Protein AF-A0A421BLI1-F1 (afdb_monomer_lite)

Organism: NCBI:txid2294033

Secondary structure (DSSP, 8-state):
----HHHHHHHHTSTT--HHHHHHHHHTT--SHHHHHT--HHHHHHHHHHHHT-SHHHH-HHHHHHHHHHHHHHHHHHHTT-

pLDDT: mean 88.8, std 6.93, range [48.59, 94.56]

Structure (mmCIF, N/CA/C/O backbone):
data_AF-A0A421BLI1-F1
#
_entry.id   AF-A0A421BLI1-F1
#
loop_
_atom_site.group_PDB
_atom_site.id
_atom_site.type_symbol
_atom_site.label_atom_id
_atom_site.label_alt_id
_atom_site.label_comp_id
_atom_site.label_asym_id
_atom_site.label_entity_id
_atom_site.label_seq_id
_atom_site.pdbx_PDB_ins_code
_atom_site.Cartn_x
_atom_site.Cartn_y
_atom_site.Cartn_z
_atom_site.occupancy
_atom_site.B_iso_or_equiv
_atom_site.auth_seq_id
_atom_site.auth_comp_id
_atom_site.auth_asym_id
_atom_site.auth_atom_id
_atom_site.pdbx_PDB_model_num
ATOM 1 N N . MET A 1 1 ? -8.553 13.095 -3.814 1.00 72.19 1 MET A N 1
ATOM 2 C CA . MET A 1 1 ? -8.923 12.734 -2.425 1.00 72.19 1 MET A CA 1
ATOM 3 C C . MET A 1 1 ? -7.648 12.437 -1.663 1.00 72.19 1 MET A C 1
ATOM 5 O O . MET A 1 1 ? -6.678 12.049 -2.303 1.00 72.19 1 MET A O 1
ATOM 9 N N . ALA A 1 2 ? -7.637 12.671 -0.355 1.00 84.44 2 ALA A N 1
ATOM 10 C CA . ALA A 1 2 ? -6.486 12.443 0.514 1.00 84.44 2 ALA A CA 1
ATOM 11 C C . ALA A 1 2 ? -6.939 11.634 1.729 1.00 84.44 2 ALA A C 1
ATOM 13 O O . ALA A 1 2 ? -8.073 11.816 2.182 1.00 84.44 2 ALA A O 1
ATOM 14 N N . PHE A 1 3 ? -6.062 10.772 2.240 1.00 89.38 3 PHE A N 1
ATOM 15 C CA . PHE A 1 3 ? -6.378 9.963 3.415 1.00 89.38 3 PHE A CA 1
ATOM 16 C C . PHE A 1 3 ? -6.581 10.860 4.637 1.00 89.38 3 PHE A C 1
ATOM 18 O O . PHE A 1 3 ? -5.841 11.827 4.850 1.00 89.38 3 PHE A O 1
ATOM 25 N N . SER A 1 4 ? -7.542 10.502 5.484 1.00 90.50 4 SER A N 1
ATOM 26 C CA . SER A 1 4 ? -7.746 11.147 6.779 1.00 90.50 4 SER A CA 1
ATOM 27 C C . SER A 1 4 ? -6.500 10.961 7.655 1.00 90.50 4 SER A C 1
ATOM 29 O O . SER A 1 4 ? -5.791 9.962 7.508 1.00 90.50 4 SER A O 1
ATOM 31 N N . PRO A 1 5 ? -6.205 11.871 8.598 1.00 89.56 5 PRO A N 1
ATOM 32 C CA . PRO A 1 5 ? -5.019 11.760 9.450 1.00 89.56 5 PRO A CA 1
ATOM 33 C C . PRO A 1 5 ? -4.940 10.424 10.208 1.00 89.56 5 PRO A C 1
ATOM 35 O O . PRO A 1 5 ? -3.855 9.857 10.319 1.00 89.56 5 PRO A O 1
ATOM 38 N N . GLU A 1 6 ? -6.076 9.889 10.659 1.00 89.81 6 GLU A N 1
ATOM 39 C CA . GLU A 1 6 ? -6.166 8.586 11.332 1.00 89.81 6 GLU A CA 1
ATOM 40 C C . GLU A 1 6 ? -5.844 7.418 10.387 1.00 89.81 6 GLU A C 1
ATOM 42 O O . GLU A 1 6 ? -5.000 6.577 10.692 1.00 89.81 6 GLU A O 1
ATOM 47 N N . GLU A 1 7 ? -6.458 7.405 9.201 1.00 91.31 7 GLU A N 1
ATOM 48 C CA . GLU A 1 7 ? -6.216 6.397 8.161 1.00 91.31 7 GLU A CA 1
ATOM 49 C C . GLU A 1 7 ? -4.749 6.406 7.737 1.00 91.31 7 GLU A C 1
ATOM 51 O O . GLU A 1 7 ? -4.097 5.369 7.639 1.00 91.31 7 GLU A O 1
ATOM 56 N N . ARG A 1 8 ? -4.199 7.605 7.547 1.00 92.81 8 ARG A N 1
ATOM 57 C CA . ARG A 1 8 ? -2.812 7.811 7.155 1.00 92.81 8 ARG A CA 1
ATOM 58 C C . ARG A 1 8 ? -1.848 7.326 8.236 1.00 92.81 8 ARG A C 1
ATOM 60 O O . ARG A 1 8 ? -0.846 6.704 7.896 1.00 92.81 8 ARG A O 1
ATOM 67 N N . ALA A 1 9 ? -2.142 7.561 9.516 1.00 91.88 9 ALA A N 1
ATOM 68 C CA . ALA A 1 9 ? -1.339 7.050 10.626 1.00 91.88 9 ALA A CA 1
ATOM 69 C C . ALA A 1 9 ? -1.347 5.514 10.678 1.00 91.88 9 ALA A C 1
ATOM 71 O O . ALA A 1 9 ? -0.290 4.899 10.820 1.00 91.88 9 ALA A O 1
ATOM 72 N N . ALA A 1 10 ? -2.510 4.890 10.491 1.00 91.25 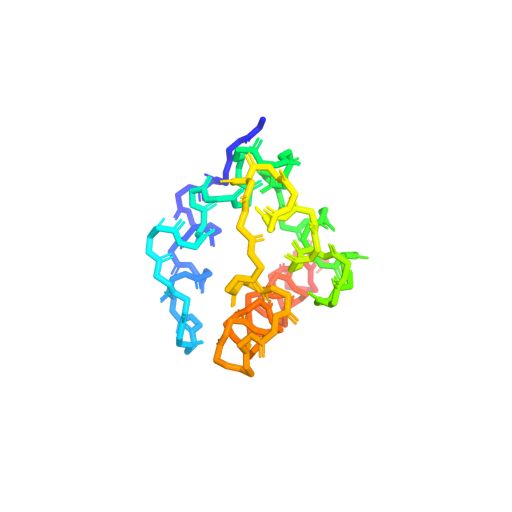10 ALA A N 1
ATOM 73 C CA . ALA A 1 10 ? -2.629 3.437 10.460 1.00 91.25 10 ALA A CA 1
ATOM 74 C C . ALA A 1 10 ? -1.923 2.812 9.244 1.00 91.25 10 ALA A C 1
ATOM 76 O O . ALA A 1 10 ? -1.222 1.811 9.383 1.00 91.25 10 ALA A O 1
ATOM 77 N N . LEU A 1 11 ? -2.027 3.431 8.065 1.00 92.50 11 LEU A N 1
ATOM 78 C CA . LEU A 1 11 ? -1.301 2.990 6.874 1.00 92.50 11 LEU A CA 1
ATOM 79 C C . LEU A 1 11 ? 0.218 3.150 7.035 1.00 92.50 11 LEU A C 1
ATOM 81 O O . LEU A 1 11 ? 0.967 2.287 6.591 1.00 92.50 11 LEU A O 1
ATOM 85 N N . LEU A 1 12 ? 0.688 4.213 7.698 1.00 93.56 12 LEU A N 1
ATOM 86 C CA . LEU A 1 12 ? 2.111 4.407 8.019 1.00 93.56 12 LEU A CA 1
ATOM 87 C C . LEU A 1 12 ? 2.649 3.402 9.042 1.00 93.56 12 LEU A C 1
ATOM 89 O O . LEU A 1 12 ? 3.855 3.166 9.079 1.00 93.56 12 LEU A O 1
ATOM 93 N N . ALA A 1 13 ? 1.784 2.815 9.868 1.00 92.69 13 ALA A N 1
ATOM 94 C CA . ALA A 1 13 ? 2.174 1.749 10.783 1.00 92.69 13 ALA A CA 1
ATOM 95 C C . ALA A 1 13 ? 2.434 0.419 10.050 1.00 92.69 13 ALA A C 1
ATOM 97 O O . ALA A 1 13 ? 3.068 -0.478 10.611 1.00 92.69 13 ALA A O 1
ATOM 98 N N . ALA A 1 14 ? 1.977 0.280 8.798 1.00 92.56 14 ALA A N 1
ATOM 99 C CA . ALA A 1 14 ? 2.201 -0.921 8.011 1.00 92.56 14 ALA A CA 1
ATOM 100 C C . ALA A 1 14 ? 3.679 -1.057 7.587 1.00 92.56 14 ALA A C 1
ATOM 102 O O . ALA A 1 14 ? 4.335 -0.085 7.194 1.00 92.56 14 ALA A O 1
ATOM 103 N N . PRO A 1 15 ? 4.231 -2.281 7.611 1.00 90.56 15 PRO A N 1
ATOM 104 C CA . PRO A 1 15 ? 5.632 -2.502 7.292 1.00 90.56 15 PRO A CA 1
ATOM 105 C C . PRO A 1 15 ? 5.948 -2.091 5.852 1.00 90.56 15 PRO A C 1
ATOM 107 O O . PRO A 1 15 ? 5.214 -2.407 4.918 1.00 90.56 15 PRO A O 1
ATOM 110 N N . LEU A 1 16 ? 7.093 -1.428 5.666 1.00 88.69 16 LEU A N 1
ATOM 111 C CA . LEU A 1 16 ? 7.570 -0.916 4.372 1.00 88.69 16 LEU A CA 1
ATOM 112 C C . LEU A 1 16 ? 6.701 0.196 3.759 1.00 88.69 16 LEU A C 1
ATOM 114 O O . LEU A 1 16 ? 7.011 0.636 2.650 1.00 88.69 16 LEU A O 1
ATOM 118 N N . VAL A 1 17 ? 5.656 0.674 4.438 1.00 92.62 17 VAL A N 1
ATOM 119 C CA . VAL A 1 17 ? 4.819 1.783 3.965 1.00 92.62 17 VAL A CA 1
ATOM 120 C C . VAL A 1 17 ? 5.356 3.091 4.530 1.00 92.62 17 VAL A C 1
ATOM 122 O O . VAL A 1 17 ? 5.296 3.360 5.723 1.00 92.62 17 VAL A O 1
ATOM 125 N N . GLY A 1 18 ? 5.933 3.908 3.652 1.00 90.75 18 GLY A N 1
ATOM 126 C CA . GLY A 1 18 ? 6.444 5.230 4.009 1.00 90.75 18 GLY A CA 1
ATOM 127 C C . GLY A 1 18 ? 5.496 6.363 3.608 1.00 90.75 18 GLY A C 1
ATOM 128 O O . GLY A 1 18 ? 4.608 6.171 2.773 1.00 90.75 18 GLY A O 1
ATOM 129 N N . PRO A 1 19 ? 5.735 7.594 4.092 1.00 90.38 19 PRO A N 1
ATOM 130 C CA . PRO A 1 19 ? 4.943 8.766 3.709 1.00 90.38 19 PRO A CA 1
ATOM 131 C C . PRO A 1 19 ? 4.986 9.043 2.202 1.00 90.38 19 PRO A C 1
ATOM 133 O O . PRO A 1 19 ? 3.999 9.493 1.628 1.00 90.38 19 PRO A O 1
ATOM 136 N N . THR A 1 20 ? 6.101 8.727 1.537 1.00 90.38 20 THR A N 1
ATOM 137 C CA . THR A 1 20 ? 6.215 8.821 0.077 1.00 90.38 20 THR A CA 1
ATOM 138 C C . THR A 1 20 ? 5.292 7.840 -0.635 1.00 90.38 20 THR A C 1
ATOM 140 O O . THR A 1 20 ? 4.723 8.197 -1.658 1.00 90.38 20 THR A O 1
ATOM 143 N N . VAL A 1 21 ? 5.130 6.625 -0.103 1.00 90.25 21 VAL A N 1
ATOM 144 C CA . VAL A 1 21 ? 4.277 5.584 -0.696 1.00 90.25 21 VAL A CA 1
ATOM 145 C C . VAL A 1 21 ? 2.821 6.038 -0.681 1.00 90.25 21 VAL A C 1
ATOM 147 O O . VAL A 1 21 ? 2.169 6.026 -1.719 1.00 90.25 21 VAL A O 1
ATOM 150 N N . LEU A 1 22 ? 2.361 6.554 0.461 1.00 91.19 22 LEU A N 1
ATOM 151 C CA . LEU A 1 22 ? 1.019 7.123 0.593 1.00 91.19 22 LEU A CA 1
ATOM 152 C C . LEU A 1 22 ? 0.793 8.296 -0.353 1.00 91.19 22 LEU A C 1
ATOM 154 O O . LEU A 1 22 ? -0.215 8.327 -1.048 1.00 91.19 22 LEU A O 1
ATOM 158 N N . ARG A 1 23 ? 1.772 9.202 -0.456 1.00 91.06 23 ARG A N 1
ATOM 159 C CA . ARG A 1 23 ? 1.681 10.322 -1.396 1.00 91.06 23 ARG A CA 1
ATOM 160 C C . ARG A 1 23 ? 1.515 9.845 -2.839 1.00 91.06 23 ARG A C 1
ATOM 162 O O . ARG A 1 23 ? 0.765 10.452 -3.592 1.00 91.06 23 ARG A O 1
ATOM 169 N N . ARG A 1 24 ? 2.192 8.756 -3.232 1.00 91.31 24 ARG A N 1
ATOM 170 C CA . ARG A 1 24 ? 2.028 8.178 -4.577 1.00 91.31 24 ARG A CA 1
ATOM 171 C C . ARG A 1 24 ? 0.627 7.628 -4.790 1.00 91.31 24 ARG A C 1
ATOM 173 O O . ARG A 1 24 ? 0.087 7.822 -5.870 1.00 91.31 24 ARG A O 1
ATOM 180 N N . PHE A 1 25 ? 0.037 6.983 -3.785 1.00 91.69 25 PHE A N 1
ATOM 181 C CA . PHE A 1 25 ? -1.351 6.522 -3.862 1.00 91.69 25 PHE A CA 1
ATOM 182 C C . PHE A 1 25 ? -2.306 7.694 -4.082 1.00 91.69 25 PHE A C 1
ATOM 184 O O . PHE A 1 25 ? -3.125 7.644 -4.993 1.00 91.69 25 PHE A O 1
ATOM 191 N N . GLU A 1 26 ? -2.134 8.788 -3.345 1.00 91.50 26 GLU A N 1
ATOM 192 C CA . GLU A 1 26 ? -2.952 9.993 -3.511 1.00 91.50 26 GLU A CA 1
ATOM 193 C C . GLU A 1 26 ? -2.796 10.611 -4.913 1.00 91.50 26 GLU A C 1
ATOM 195 O O . GLU A 1 26 ? -3.793 10.962 -5.545 1.00 91.50 26 GLU A O 1
ATOM 200 N N . GLU A 1 27 ? -1.564 10.684 -5.434 1.00 90.62 27 GLU A N 1
ATOM 201 C CA . GLU A 1 27 ? -1.255 11.184 -6.785 1.00 90.62 27 GLU A CA 1
ATOM 202 C C . GLU A 1 27 ? -1.888 10.326 -7.898 1.00 90.62 27 GLU A C 1
ATOM 204 O O . GLU A 1 27 ? -2.329 10.872 -8.910 1.00 90.62 27 GLU A O 1
ATOM 209 N N . VAL A 1 28 ? -1.985 9.002 -7.709 1.00 90.75 28 VAL A N 1
ATOM 210 C CA . VAL A 1 28 ? -2.660 8.095 -8.657 1.00 90.75 28 VAL A CA 1
ATOM 211 C C . VAL A 1 28 ? -4.168 7.944 -8.407 1.00 90.75 28 VAL A C 1
ATOM 213 O O . VAL A 1 28 ? -4.822 7.154 -9.083 1.00 90.75 28 VAL A O 1
ATOM 216 N N . GLY A 1 29 ? -4.739 8.704 -7.465 1.00 89.00 29 GLY A N 1
ATOM 217 C CA . GLY A 1 29 ? -6.184 8.754 -7.203 1.00 89.00 29 GLY A CA 1
ATOM 218 C C . GLY A 1 29 ? -6.694 7.832 -6.089 1.00 89.00 29 GLY A C 1
ATOM 219 O O . GLY A 1 29 ? -7.892 7.817 -5.811 1.00 89.00 29 GLY A O 1
ATOM 220 N N . PHE A 1 30 ? -5.811 7.113 -5.400 1.00 91.12 30 PHE A N 1
ATOM 221 C CA . PHE A 1 30 ? -6.123 6.271 -4.244 1.00 91.12 30 PHE A CA 1
ATOM 222 C C . PHE A 1 30 ? -5.970 7.083 -2.959 1.00 91.12 30 PHE A C 1
ATOM 224 O O . PHE A 1 30 ? -4.941 7.039 -2.293 1.00 91.12 30 PHE A O 1
ATOM 231 N N . GLY A 1 31 ? -7.003 7.863 -2.646 1.00 88.06 31 GLY A N 1
ATOM 232 C CA . GLY A 1 31 ? -7.041 8.739 -1.472 1.00 88.06 31 GLY A CA 1
ATOM 233 C C . GLY A 1 31 ? -7.994 8.296 -0.366 1.00 88.06 31 GLY A C 1
ATOM 234 O O . GLY A 1 31 ? -8.292 9.108 0.500 1.00 88.06 31 GLY A O 1
ATOM 235 N N . THR A 1 32 ? -8.532 7.074 -0.420 1.00 91.06 32 THR A N 1
ATOM 236 C CA . THR A 1 32 ? -9.406 6.525 0.628 1.00 91.06 32 THR A CA 1
ATOM 237 C C . THR A 1 32 ? -9.069 5.066 0.914 1.00 91.06 32 THR A C 1
ATOM 239 O O . THR A 1 32 ? -8.534 4.358 0.051 1.00 91.06 32 THR A O 1
ATOM 242 N N . VAL A 1 33 ? -9.359 4.609 2.135 1.00 92.06 33 VAL A N 1
ATOM 243 C CA . VAL A 1 33 ? -9.065 3.230 2.553 1.00 92.06 33 VAL A CA 1
ATOM 244 C C . VAL A 1 33 ? -9.906 2.210 1.796 1.00 92.06 33 VAL A C 1
ATOM 246 O O . VAL A 1 33 ? -9.418 1.125 1.523 1.00 92.06 33 VAL A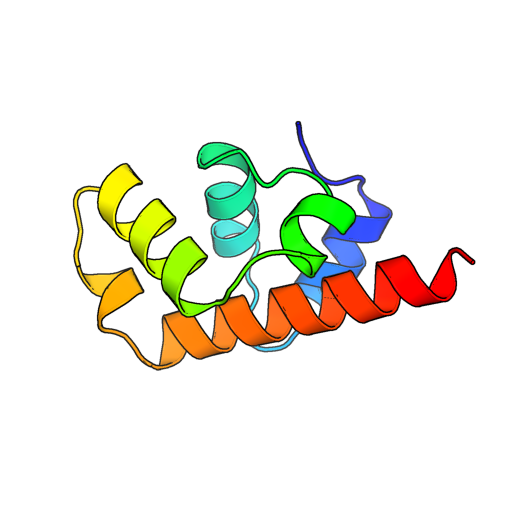 O 1
ATOM 249 N N . GLU A 1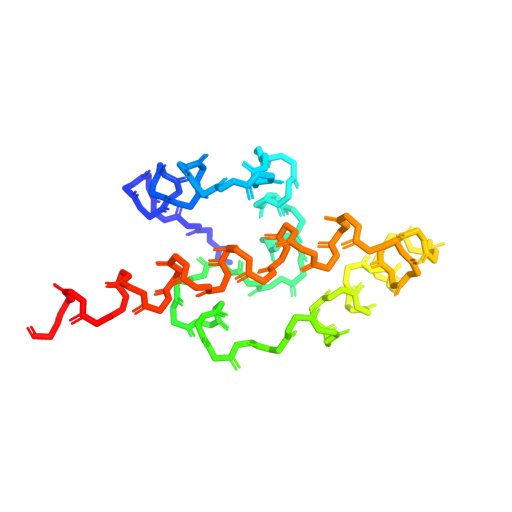 34 ? -11.117 2.555 1.371 1.00 91.06 34 GLU A N 1
ATOM 250 C CA . GLU A 1 34 ? -12.000 1.680 0.597 1.00 91.06 34 GLU A CA 1
ATOM 251 C C . GLU A 1 34 ? -11.448 1.451 -0.813 1.00 91.06 34 GLU A C 1
ATOM 253 O O . GLU A 1 34 ? -11.371 0.313 -1.277 1.00 91.06 34 GLU A O 1
ATOM 258 N N . ALA A 1 35 ? -10.998 2.525 -1.475 1.00 91.50 35 ALA A N 1
ATOM 259 C CA . ALA A 1 35 ? -10.374 2.435 -2.792 1.00 91.50 35 ALA A CA 1
ATOM 260 C C . ALA A 1 35 ? -9.079 1.616 -2.729 1.00 91.50 35 ALA A C 1
ATOM 262 O O . ALA A 1 35 ? -8.817 0.796 -3.607 1.00 91.50 35 ALA A O 1
ATOM 263 N N . LEU A 1 36 ? -8.283 1.813 -1.673 1.00 92.75 36 LEU A N 1
ATOM 264 C CA . LEU A 1 36 ? -7.053 1.059 -1.461 1.00 92.75 36 LEU A CA 1
ATOM 265 C C . LEU A 1 36 ? -7.335 -0.411 -1.105 1.00 92.75 36 LEU A C 1
ATOM 267 O O . LEU A 1 36 ? -6.677 -1.294 -1.640 1.00 92.75 36 LEU A O 1
ATOM 271 N N . ALA A 1 37 ? -8.332 -0.693 -0.267 1.00 93.75 37 ALA A N 1
ATOM 272 C CA . ALA A 1 37 ? -8.709 -2.048 0.139 1.00 93.75 37 ALA A CA 1
ATOM 273 C C . ALA A 1 37 ? -9.230 -2.904 -1.027 1.00 93.75 37 ALA A C 1
ATOM 275 O O . ALA A 1 37 ? -9.034 -4.122 -1.027 1.00 93.75 37 ALA A O 1
ATOM 276 N N . ALA A 1 38 ? -9.867 -2.270 -2.017 1.00 92.06 38 ALA A N 1
ATOM 277 C CA . ALA A 1 38 ? -10.328 -2.906 -3.249 1.00 92.06 38 ALA A CA 1
ATOM 278 C C . ALA A 1 38 ? -9.232 -3.024 -4.329 1.00 92.06 38 ALA A C 1
ATOM 280 O O . ALA A 1 38 ? -9.429 -3.706 -5.338 1.00 92.06 38 ALA A O 1
ATOM 281 N N . ALA A 1 39 ? -8.086 -2.363 -4.146 1.00 92.62 39 ALA A N 1
ATOM 282 C CA . ALA A 1 39 ? -7.000 -2.362 -5.115 1.00 92.62 39 ALA A CA 1
ATOM 283 C C . ALA A 1 39 ? -6.252 -3.703 -5.148 1.00 92.62 39 ALA A C 1
ATOM 285 O O . ALA A 1 39 ? -6.163 -4.422 -4.154 1.00 92.62 39 ALA A O 1
ATOM 286 N N . GLN A 1 40 ? -5.636 -4.004 -6.293 1.00 92.12 40 GLN A N 1
ATOM 287 C CA . GLN A 1 40 ? -4.704 -5.124 -6.424 1.00 92.12 40 GLN A CA 1
ATOM 288 C C . GLN A 1 40 ? -3.256 -4.624 -6.370 1.00 92.12 40 GLN A C 1
ATOM 290 O O . GLN A 1 40 ? -2.933 -3.652 -7.063 1.00 92.12 40 GLN A O 1
ATOM 295 N N . PRO A 1 41 ? -2.352 -5.284 -5.618 1.00 91.19 41 PRO A N 1
ATOM 296 C CA . PRO A 1 41 ? -0.992 -4.789 -5.434 1.00 91.19 41 PRO A CA 1
ATOM 297 C C . PRO A 1 41 ? -0.229 -4.593 -6.744 1.00 91.19 41 PRO A C 1
ATOM 299 O O . PRO A 1 41 ? 0.475 -3.605 -6.935 1.00 91.19 41 PRO A O 1
ATOM 302 N N . GLU A 1 42 ? -0.391 -5.530 -7.674 1.00 90.19 42 GLU A N 1
ATOM 303 C CA . GLU A 1 42 ? 0.274 -5.499 -8.975 1.00 90.19 42 GLU A CA 1
ATOM 304 C C . GLU A 1 42 ? -0.274 -4.418 -9.901 1.00 90.19 42 GLU A C 1
ATOM 306 O O . GLU A 1 42 ? 0.470 -3.877 -10.721 1.00 90.19 42 GLU A O 1
ATOM 311 N N . ASP A 1 43 ? -1.567 -4.122 -9.796 1.00 90.94 43 ASP A N 1
ATOM 312 C CA . ASP A 1 43 ? -2.209 -3.088 -10.599 1.00 90.94 43 ASP A CA 1
ATOM 313 C C . ASP A 1 43 ? -1.819 -1.702 -10.087 1.00 90.94 43 ASP A C 1
ATOM 315 O O . ASP A 1 43 ? -1.340 -0.872 -10.856 1.00 90.94 43 ASP A O 1
ATOM 319 N N . LEU A 1 44 ? -1.850 -1.506 -8.765 1.00 91.38 44 LEU A N 1
ATOM 320 C CA . LEU A 1 44 ? -1.424 -0.258 -8.138 1.00 91.38 44 LEU A CA 1
ATOM 321 C C . LEU A 1 44 ? 0.069 0.018 -8.374 1.00 91.38 44 LEU A C 1
ATOM 323 O O . LEU A 1 44 ? 0.447 1.138 -8.712 1.00 91.38 44 LEU A O 1
ATOM 327 N N . CYS A 1 45 ? 0.926 -1.006 -8.285 1.00 91.25 45 CYS A N 1
ATOM 328 C CA . CYS A 1 45 ? 2.336 -0.894 -8.666 1.00 91.25 45 CYS A CA 1
ATOM 329 C C . CYS A 1 45 ? 2.515 -0.454 -10.126 1.00 91.25 45 CYS A C 1
ATOM 331 O O . CYS A 1 45 ? 3.380 0.379 -10.400 1.00 91.25 45 CYS A O 1
ATOM 333 N N . ARG A 1 46 ? 1.720 -0.995 -11.060 1.00 90.50 46 ARG A N 1
ATOM 334 C CA . ARG A 1 46 ? 1.758 -0.608 -12.481 1.00 90.50 46 ARG A CA 1
ATOM 335 C C . ARG A 1 46 ? 1.249 0.815 -12.701 1.00 90.50 46 ARG A C 1
ATOM 337 O O . ARG A 1 46 ? 1.870 1.553 -13.458 1.00 90.50 46 ARG A O 1
ATOM 344 N N . LEU A 1 47 ? 0.191 1.220 -12.006 1.00 91.31 47 LEU A N 1
ATOM 345 C CA . LEU A 1 47 ? -0.354 2.579 -12.031 1.00 91.31 47 LEU A CA 1
ATOM 346 C C . LEU A 1 47 ? 0.668 3.611 -11.547 1.00 91.31 47 LEU A C 1
ATOM 348 O O . LEU A 1 47 ? 0.938 4.587 -12.242 1.00 91.31 47 LEU A O 1
ATOM 352 N N . VAL A 1 48 ? 1.300 3.362 -10.397 1.00 91.00 48 VAL A N 1
ATOM 353 C CA . VAL A 1 48 ? 2.349 4.240 -9.854 1.00 91.00 48 VAL A CA 1
ATOM 354 C C . VAL A 1 48 ? 3.574 4.265 -10.770 1.00 91.00 48 VAL A C 1
ATOM 356 O O . VAL A 1 48 ? 4.124 5.332 -11.033 1.00 91.00 48 VAL A O 1
ATOM 359 N N . ALA A 1 49 ? 3.988 3.113 -11.303 1.00 91.06 49 ALA A N 1
ATOM 360 C CA . ALA A 1 49 ? 5.071 3.017 -12.282 1.00 91.06 49 ALA A CA 1
ATOM 361 C C . ALA A 1 49 ? 4.793 3.877 -13.530 1.00 91.06 49 ALA A C 1
ATOM 363 O O . ALA A 1 49 ? 5.627 4.704 -13.905 1.00 91.06 49 ALA A O 1
ATOM 364 N N . ALA A 1 50 ? 3.601 3.735 -14.117 1.00 90.25 50 ALA A N 1
ATOM 365 C CA . ALA A 1 50 ? 3.165 4.496 -15.283 1.00 90.25 50 ALA A CA 1
ATOM 366 C C . ALA A 1 50 ? 3.085 6.002 -14.994 1.00 90.25 50 ALA A C 1
ATOM 368 O O . ALA A 1 50 ? 3.593 6.795 -15.782 1.00 90.25 50 ALA A O 1
ATOM 369 N N . HIS A 1 51 ? 2.532 6.397 -13.841 1.00 89.50 51 HIS A N 1
ATOM 370 C CA . HIS A 1 51 ? 2.447 7.799 -13.423 1.00 89.50 51 HIS A CA 1
ATOM 371 C C . HIS A 1 51 ? 3.828 8.452 -13.263 1.00 89.50 51 HIS A C 1
ATOM 373 O O . HIS A 1 51 ? 4.014 9.616 -13.606 1.00 89.50 51 HIS A O 1
ATOM 379 N N . LEU A 1 52 ? 4.817 7.698 -12.773 1.00 87.38 52 LEU A N 1
ATOM 380 C CA . LEU A 1 52 ? 6.188 8.183 -12.598 1.00 87.38 52 LEU A CA 1
ATOM 381 C C . LEU A 1 52 ? 7.050 8.068 -13.861 1.00 87.38 52 LEU A C 1
ATOM 383 O O . LEU A 1 52 ? 8.183 8.544 -13.851 1.00 87.38 52 LEU A O 1
ATOM 387 N N . GLY A 1 53 ? 6.569 7.402 -14.915 1.00 87.88 53 GLY A N 1
ATOM 388 C CA . GLY A 1 53 ? 7.385 7.065 -16.083 1.00 87.88 53 GLY A CA 1
ATOM 389 C C . GLY A 1 53 ? 8.564 6.141 -15.749 1.00 87.88 53 GLY A C 1
ATOM 390 O O . GLY A 1 53 ? 9.601 6.197 -16.406 1.00 87.88 53 GLY A O 1
ATOM 391 N N . THR A 1 54 ? 8.442 5.308 -14.708 1.00 87.06 54 THR A N 1
ATOM 392 C CA . THR A 1 54 ? 9.509 4.394 -14.256 1.00 87.06 54 THR A CA 1
ATOM 393 C C . THR A 1 54 ? 9.029 2.951 -14.227 1.00 87.06 54 THR A C 1
ATOM 395 O O . THR A 1 54 ? 7.839 2.688 -14.133 1.00 87.06 54 THR A O 1
ATOM 398 N N . THR A 1 55 ? 9.952 1.989 -14.238 1.00 82.00 55 THR A N 1
ATOM 399 C CA . THR A 1 55 ? 9.628 0.557 -14.074 1.00 82.00 55 THR A CA 1
ATOM 400 C C . THR A 1 55 ? 9.952 0.023 -12.678 1.00 82.00 55 THR A C 1
ATOM 402 O O . THR A 1 55 ? 9.576 -1.100 -12.336 1.00 82.00 55 THR A O 1
ATOM 405 N N . CYS A 1 56 ? 10.603 0.833 -11.836 1.00 77.19 56 CYS A N 1
ATOM 406 C CA . CYS A 1 56 ? 11.093 0.431 -10.518 1.00 77.19 56 CYS A CA 1
ATOM 407 C C . CYS A 1 56 ? 9.972 -0.057 -9.591 1.00 77.19 56 CYS A C 1
ATOM 409 O O . CYS A 1 56 ? 10.199 -0.958 -8.798 1.00 77.19 56 CYS A O 1
ATOM 411 N N . TRP A 1 57 ? 8.756 0.482 -9.707 1.00 80.94 57 TRP A N 1
ATOM 412 C CA . TRP A 1 57 ? 7.619 0.052 -8.884 1.00 80.94 57 TRP A CA 1
A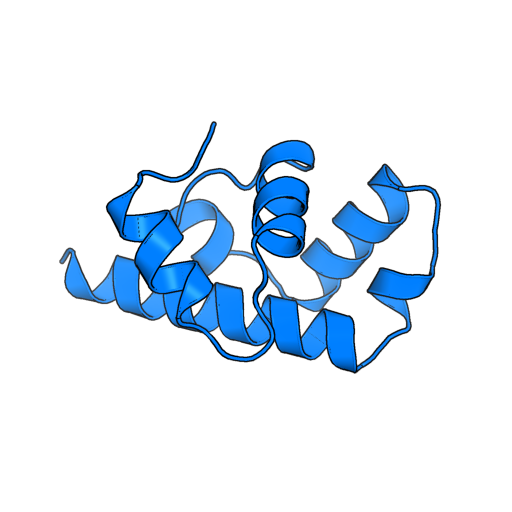TOM 413 C C . TRP A 1 57 ? 6.967 -1.245 -9.368 1.00 80.94 57 TRP A C 1
ATOM 415 O O . TRP A 1 57 ? 6.522 -2.042 -8.546 1.00 80.94 57 TRP A O 1
ATOM 425 N N . ALA A 1 58 ? 6.947 -1.481 -10.681 1.00 76.25 58 ALA A N 1
ATOM 426 C CA . ALA A 1 58 ? 6.378 -2.6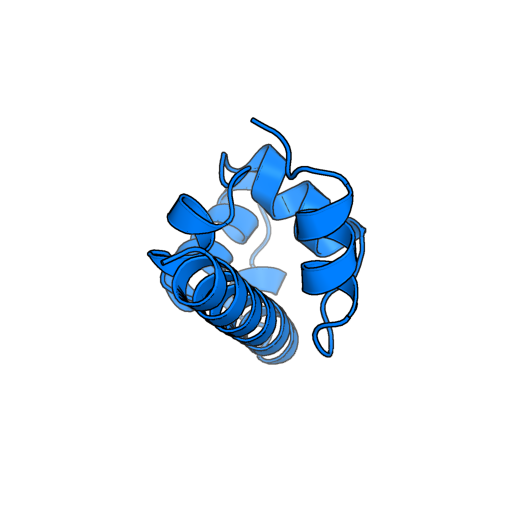93 -11.267 1.00 76.25 58 ALA A CA 1
ATOM 427 C C . ALA A 1 58 ? 7.309 -3.910 -11.108 1.00 76.25 58 ALA A C 1
ATOM 429 O O . ALA A 1 58 ? 6.832 -5.031 -10.944 1.00 76.25 58 ALA A O 1
ATOM 430 N N . ASN A 1 59 ? 8.628 -3.680 -11.109 1.00 79.50 59 ASN A N 1
ATOM 431 C CA . ASN A 1 59 ? 9.641 -4.739 -11.093 1.00 79.50 59 ASN A CA 1
ATOM 432 C C . ASN A 1 59 ? 10.298 -4.967 -9.722 1.00 79.50 59 ASN A C 1
ATOM 434 O O . ASN A 1 59 ? 10.952 -5.992 -9.533 1.00 79.50 59 ASN A O 1
ATOM 438 N N . ALA A 1 60 ? 10.152 -4.052 -8.755 1.00 82.69 60 ALA A N 1
ATOM 439 C CA . ALA A 1 60 ? 10.754 -4.234 -7.437 1.00 82.69 60 ALA A CA 1
ATOM 440 C C . ALA A 1 60 ? 9.846 -5.056 -6.502 1.00 82.69 60 ALA A C 1
ATOM 442 O O . ALA A 1 60 ? 8.755 -4.597 -6.145 1.00 82.69 60 ALA A O 1
ATOM 443 N N . PRO A 1 61 ? 10.314 -6.206 -5.977 1.00 84.56 61 PRO A N 1
ATOM 444 C CA . PRO A 1 61 ? 9.545 -6.998 -5.014 1.00 84.56 61 PRO A CA 1
ATOM 445 C C . PRO A 1 61 ? 9.258 -6.216 -3.725 1.00 84.56 61 PRO A C 1
ATOM 447 O O . PRO A 1 61 ? 8.202 -6.372 -3.120 1.00 84.56 61 PRO A O 1
ATOM 450 N N . ARG A 1 62 ? 10.158 -5.302 -3.341 1.00 86.38 62 ARG A N 1
ATOM 451 C CA . ARG A 1 62 ? 9.982 -4.434 -2.170 1.00 86.38 62 ARG A CA 1
ATOM 452 C C . ARG A 1 62 ? 8.848 -3.418 -2.347 1.00 86.38 62 ARG A C 1
ATOM 454 O O . ARG A 1 62 ? 8.158 -3.125 -1.376 1.00 86.38 62 ARG A O 1
ATOM 461 N N . ALA A 1 63 ? 8.641 -2.908 -3.564 1.00 87.88 63 ALA A N 1
ATOM 462 C CA . ALA A 1 63 ? 7.533 -2.000 -3.859 1.00 87.88 63 ALA A CA 1
ATOM 463 C C . ALA A 1 63 ? 6.195 -2.745 -3.786 1.00 87.88 63 ALA A C 1
ATOM 465 O O . ALA A 1 63 ? 5.293 -2.300 -3.085 1.00 87.88 63 ALA A O 1
ATOM 466 N N . ARG A 1 64 ? 6.110 -3.933 -4.402 1.00 90.50 64 ARG A N 1
ATOM 467 C CA . ARG A 1 64 ? 4.933 -4.808 -4.279 1.00 90.50 64 ARG A CA 1
ATOM 468 C C . ARG A 1 64 ? 4.617 -5.165 -2.831 1.00 90.50 64 ARG A C 1
ATOM 470 O O . ARG A 1 64 ? 3.460 -5.086 -2.444 1.00 90.50 64 ARG A O 1
ATOM 477 N N . ALA A 1 65 ? 5.626 -5.508 -2.029 1.00 92.19 65 ALA A N 1
ATOM 478 C CA . ALA A 1 65 ? 5.429 -5.808 -0.612 1.00 92.19 65 ALA A CA 1
ATOM 479 C C . ALA A 1 65 ? 4.885 -4.596 0.164 1.00 92.19 65 ALA A C 1
ATOM 481 O O . ALA A 1 65 ? 3.934 -4.737 0.922 1.00 92.19 65 ALA A O 1
ATOM 482 N N . SER A 1 66 ? 5.436 -3.398 -0.068 1.00 92.19 66 SER A N 1
ATOM 483 C CA . SER A 1 66 ? 4.930 -2.150 0.523 1.00 92.19 66 SER A CA 1
ATOM 484 C C . SER A 1 66 ? 3.462 -1.903 0.162 1.00 92.19 66 SER A C 1
ATOM 486 O O . SER A 1 66 ? 2.635 -1.668 1.039 1.00 92.19 66 SER A O 1
ATOM 488 N N . VAL A 1 67 ? 3.115 -2.041 -1.119 1.00 92.94 67 VAL A N 1
ATOM 489 C CA . VAL A 1 67 ? 1.738 -1.891 -1.594 1.00 92.94 67 VAL A CA 1
ATOM 490 C C . VAL A 1 67 ? 0.808 -2.938 -0.976 1.00 92.94 67 VAL A C 1
ATOM 492 O O . VAL A 1 67 ? -0.258 -2.584 -0.483 1.00 92.94 67 VAL A O 1
ATOM 495 N N . ALA A 1 68 ? 1.205 -4.210 -0.961 1.00 94.19 68 ALA A N 1
ATOM 496 C CA . ALA A 1 68 ? 0.406 -5.284 -0.378 1.00 94.19 68 ALA A CA 1
ATOM 497 C C . ALA A 1 68 ? 0.147 -5.053 1.119 1.00 94.19 68 ALA A C 1
ATOM 499 O O . ALA A 1 68 ? -0.983 -5.210 1.576 1.00 94.19 68 ALA A O 1
ATOM 500 N N . ASN A 1 6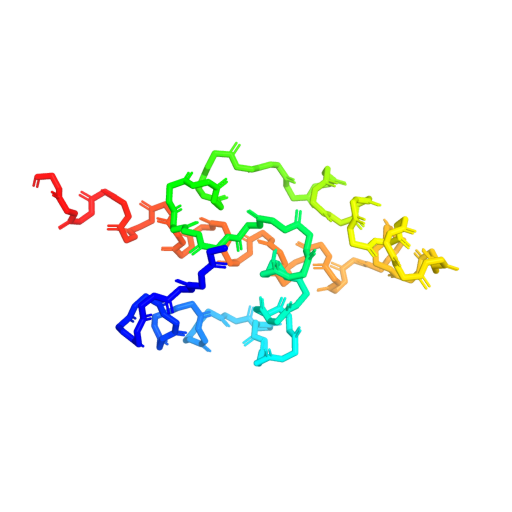9 ? 1.160 -4.605 1.867 1.00 94.56 69 ASN A N 1
ATOM 501 C CA . ASN A 1 69 ? 1.016 -4.266 3.283 1.00 94.56 69 ASN A CA 1
ATOM 502 C C . ASN A 1 69 ? 0.069 -3.076 3.494 1.00 94.56 69 ASN A C 1
ATOM 504 O O . ASN A 1 69 ? -0.741 -3.098 4.419 1.00 94.56 69 ASN A O 1
ATOM 508 N N . ALA A 1 70 ? 0.131 -2.061 2.626 1.00 94.19 70 ALA A N 1
ATOM 509 C CA . ALA A 1 70 ? -0.790 -0.929 2.675 1.00 94.19 70 ALA A CA 1
ATOM 510 C C . ALA A 1 70 ? -2.242 -1.356 2.400 1.00 94.19 70 ALA A C 1
ATOM 512 O O . ALA A 1 70 ? -3.147 -0.927 3.110 1.00 94.19 70 ALA A O 1
ATOM 513 N N . ILE A 1 71 ? -2.464 -2.228 1.410 1.00 94.31 71 ILE A N 1
ATOM 514 C CA . ILE A 1 71 ? -3.792 -2.770 1.080 1.00 94.31 71 ILE A CA 1
ATOM 515 C C . ILE A 1 71 ? -4.335 -3.606 2.243 1.00 94.31 71 ILE A C 1
ATOM 517 O O . ILE A 1 71 ? -5.481 -3.418 2.639 1.00 94.31 71 ILE A O 1
ATOM 521 N N . ALA A 1 72 ? -3.516 -4.475 2.840 1.00 94.38 72 ALA A N 1
ATOM 522 C CA . ALA A 1 72 ? -3.919 -5.269 4.000 1.00 94.38 72 ALA A CA 1
ATOM 523 C C . ALA A 1 72 ? -4.309 -4.382 5.197 1.00 94.38 72 ALA A C 1
ATOM 525 O O . ALA A 1 72 ? -5.327 -4.620 5.846 1.00 94.38 72 ALA A O 1
ATOM 526 N N . ALA A 1 73 ? -3.545 -3.317 5.462 1.00 93.25 73 ALA A N 1
ATOM 527 C CA . ALA A 1 73 ? -3.890 -2.337 6.490 1.00 93.25 73 ALA A CA 1
ATOM 528 C C . ALA A 1 73 ? -5.195 -1.593 6.159 1.00 93.25 73 ALA A C 1
ATOM 530 O O . ALA A 1 73 ? -6.041 -1.419 7.033 1.00 93.25 73 ALA A O 1
ATOM 531 N N . ALA A 1 74 ? -5.403 -1.214 4.896 1.00 93.75 74 ALA A N 1
ATOM 532 C CA . ALA A 1 74 ? -6.645 -0.594 4.441 1.00 93.75 74 ALA A CA 1
ATOM 533 C C . ALA A 1 74 ? -7.859 -1.521 4.613 1.00 93.75 74 ALA A C 1
ATOM 535 O O . ALA A 1 74 ? -8.911 -1.074 5.060 1.00 93.75 74 ALA A O 1
ATOM 536 N N . GLN A 1 75 ? -7.710 -2.816 4.323 1.00 93.69 75 GLN A N 1
ATOM 537 C CA . GLN A 1 75 ? -8.752 -3.825 4.536 1.00 93.69 75 GLN A CA 1
ATOM 538 C C . GLN A 1 75 ? -9.092 -3.986 6.020 1.00 93.69 75 GLN A C 1
ATOM 540 O O . GLN A 1 75 ? -10.268 -4.044 6.369 1.00 93.69 75 GLN A O 1
ATOM 545 N N . ALA A 1 76 ? -8.086 -4.000 6.900 1.00 91.50 76 ALA A N 1
ATOM 546 C CA . ALA A 1 76 ? -8.306 -4.044 8.345 1.00 91.50 76 ALA A CA 1
ATOM 547 C C . ALA A 1 76 ? -9.043 -2.791 8.854 1.00 91.50 76 ALA A C 1
ATOM 549 O O . ALA A 1 76 ? -9.961 -2.901 9.665 1.00 91.50 76 ALA A O 1
ATOM 550 N N . LEU A 1 77 ? -8.688 -1.609 8.337 1.00 89.69 77 LEU A N 1
ATOM 551 C CA . LEU A 1 77 ? -9.373 -0.350 8.646 1.00 89.69 77 LEU A CA 1
ATOM 552 C C . LEU A 1 77 ? -10.820 -0.342 8.144 1.00 89.69 77 LEU A C 1
ATOM 554 O O . LEU A 1 77 ? -11.709 0.095 8.867 1.00 89.69 77 LEU A O 1
ATOM 558 N N . ALA A 1 78 ? -11.065 -0.845 6.933 1.00 87.81 78 ALA A N 1
ATOM 559 C CA . ALA A 1 78 ? -12.405 -0.946 6.366 1.00 87.81 78 ALA A CA 1
ATOM 560 C C . ALA A 1 78 ? -13.282 -1.944 7.145 1.00 87.81 78 ALA A C 1
ATOM 562 O O . ALA A 1 78 ? -14.451 -1.665 7.391 1.00 87.81 78 ALA A O 1
ATOM 563 N N . ALA A 1 79 ? -12.716 -3.074 7.583 1.00 83.69 79 ALA A N 1
ATOM 564 C CA . ALA A 1 79 ? -13.428 -4.084 8.365 1.00 83.69 79 ALA A CA 1
ATOM 565 C C . ALA A 1 79 ? -13.754 -3.623 9.799 1.00 83.69 79 ALA A C 1
ATOM 567 O O . ALA A 1 79 ? -14.794 -3.989 10.332 1.00 83.69 79 ALA A O 1
ATOM 568 N N . GLY A 1 80 ? -12.895 -2.806 10.419 1.00 75.69 80 GLY A N 1
ATOM 569 C CA . GLY A 1 80 ? -13.117 -2.253 11.764 1.00 75.69 80 GLY A CA 1
ATOM 570 C C . GLY A 1 80 ? -14.111 -1.085 11.831 1.00 75.69 80 GLY A C 1
ATOM 571 O O . GLY A 1 80 ? -14.380 -0.585 12.920 1.00 75.69 80 GLY A O 1
ATOM 572 N N . ARG A 1 81 ? -14.634 -0.631 10.685 1.00 62.88 81 ARG A N 1
ATOM 573 C CA . ARG A 1 81 ? -15.643 0.438 10.574 1.00 62.88 81 ARG A CA 1
ATOM 574 C C . ARG A 1 81 ? -17.080 -0.082 10.401 1.00 62.88 81 ARG A C 1
ATOM 576 O O . ARG A 1 81 ? -17.978 0.736 10.205 1.00 62.88 81 ARG A O 1
ATOM 583 N N . GLY A 1 82 ? -17.272 -1.404 10.427 1.00 48.59 82 GLY A N 1
ATOM 584 C CA . GLY A 1 82 ? -18.565 -2.086 10.280 1.00 48.59 82 GLY A CA 1
ATOM 585 C C . GLY A 1 82 ? -19.279 -2.348 11.596 1.00 48.59 82 GLY A C 1
ATOM 586 O O . GLY A 1 82 ? -18.585 -2.621 12.599 1.00 48.59 82 GLY A O 1
#

Radius of gyration: 11.56 Å; chains: 1; bounding box: 30×20×28 Å

Sequence (82 aa):
MAFSPEERAALLAAPLVGPTVLRRFEEVGFGTVEALAAAQPEDLCRLVAAHLGTTCWANAPRARASVANAIAAAQALAAGRG

Foldseek 3Di:
DAEDPVLLVLLCVFPLADPVLRVLCVVLPNHALVSLLPDDLLVSLVSSCVSVVHCCSNPPPSNSSSSVRSNVSSNVVVVVVD